Protein AF-A0A969LQ15-F1 (afdb_monomer_lite)

pLDDT: mean 77.77, std 20.28, range [28.47, 97.69]

Foldseek 3Di:
DPDDDDDDDDDDDDQFDQFDALVRVCVVVVHDSVVSVVVVVVCVVVVFQWDFDDDDSTHIGGDSPDDDDDDDDDPVRVVVVVVVVVVVVVVVVVVVVVD

Sequence (99 aa):
MVARPAPGGAQGAAQGAEHVTAAELAAALGVSMRTLNRDLELLRDGGVPIESDRGRGGGLRLQRNWALGRLHLSPAEAIDLLLSIAIAERMNSAAAACQ

Structure (mmCIF, N/CA/C/O backbone):
data_AF-A0A969LQ15-F1
#
_entry.id   AF-A0A969LQ15-F1
#
loop_
_atom_site.group_PDB
_atom_site.id
_atom_site.type_symbol
_atom_site.label_atom_id
_atom_site.label_alt_id
_atom_site.label_comp_id
_atom_site.label_asym_id
_atom_site.label_entity_id
_atom_site.label_seq_id
_atom_site.pdbx_PDB_ins_code
_atom_site.Cartn_x
_atom_site.Cartn_y
_atom_site.Cartn_z
_atom_site.occupancy
_atom_site.B_iso_or_equiv
_atom_site.auth_seq_id
_atom_site.auth_comp_id
_atom_site.auth_asym_id
_atom_site.auth_atom_id
_atom_site.pdbx_PDB_model_num
ATOM 1 N N . MET A 1 1 ? -14.380 9.556 24.514 1.00 33.28 1 MET A N 1
ATOM 2 C CA . MET A 1 1 ? -13.758 8.443 25.261 1.00 33.28 1 MET A CA 1
ATOM 3 C C . MET A 1 1 ? -13.675 7.243 24.326 1.00 33.28 1 MET A C 1
ATOM 5 O O . MET A 1 1 ? -14.582 6.426 24.302 1.00 33.28 1 MET A O 1
ATOM 9 N N . VAL A 1 2 ? -12.659 7.204 23.457 1.00 41.06 2 VAL A N 1
ATOM 10 C CA . VAL A 1 2 ? -12.405 6.033 22.603 1.00 41.06 2 VAL A CA 1
ATOM 11 C C . VAL A 1 2 ? -11.595 5.067 23.457 1.00 41.06 2 VAL A C 1
ATOM 13 O O . VAL A 1 2 ? -10.540 5.441 23.965 1.00 41.06 2 VAL A O 1
ATOM 16 N N . ALA A 1 3 ? -12.142 3.880 23.707 1.00 39.22 3 ALA A N 1
ATOM 17 C CA . ALA A 1 3 ? -11.469 2.853 24.487 1.00 39.22 3 ALA A CA 1
ATOM 18 C C . ALA A 1 3 ? -10.108 2.535 23.850 1.00 39.22 3 ALA A C 1
ATOM 20 O O . ALA A 1 3 ? -10.025 2.292 22.647 1.00 39.22 3 ALA A O 1
ATOM 21 N N . ARG A 1 4 ? -9.043 2.560 24.656 1.00 39.09 4 ARG A N 1
ATOM 22 C CA . ARG A 1 4 ? -7.706 2.139 24.235 1.00 39.09 4 ARG A CA 1
ATOM 23 C C . ARG A 1 4 ? -7.752 0.615 24.025 1.00 39.09 4 ARG A C 1
ATOM 25 O O . ARG A 1 4 ? -8.076 -0.076 24.994 1.00 39.09 4 ARG A O 1
ATOM 32 N N . PRO A 1 5 ? -7.503 0.078 22.816 1.00 46.19 5 PRO A N 1
ATOM 33 C CA . PRO A 1 5 ? -7.436 -1.368 22.633 1.00 46.19 5 PRO A CA 1
ATOM 34 C C . PRO A 1 5 ? -6.260 -1.936 23.443 1.00 46.19 5 PRO A C 1
ATOM 36 O O . PRO A 1 5 ? -5.225 -1.286 23.609 1.00 46.19 5 PRO A O 1
ATOM 39 N N . ALA A 1 6 ? -6.468 -3.109 24.042 1.00 45.22 6 ALA A N 1
ATOM 40 C CA . ALA A 1 6 ? -5.464 -3.793 24.851 1.00 45.22 6 ALA A CA 1
ATOM 41 C C . ALA A 1 6 ? -4.379 -4.409 23.946 1.00 45.22 6 ALA A C 1
ATOM 43 O O . ALA A 1 6 ? -4.740 -4.972 22.912 1.00 45.22 6 ALA A O 1
ATOM 44 N N . PRO A 1 7 ? -3.087 -4.361 24.330 1.00 46.31 7 PRO A N 1
ATOM 45 C CA . PRO A 1 7 ? -2.024 -5.001 23.562 1.00 46.31 7 PRO A CA 1
ATOM 46 C C . PRO A 1 7 ? -2.225 -6.523 23.572 1.00 46.31 7 PRO A C 1
ATOM 48 O O . PRO A 1 7 ? -2.263 -7.148 24.635 1.00 46.31 7 PRO A O 1
ATOM 51 N N . GLY A 1 8 ? -2.395 -7.113 22.388 1.00 50.00 8 GLY A N 1
ATOM 52 C CA . GLY A 1 8 ? -2.468 -8.559 22.211 1.00 50.00 8 GLY A CA 1
ATOM 53 C C . GLY A 1 8 ? -1.100 -9.190 22.456 1.00 50.00 8 GLY A C 1
ATOM 54 O O . GLY A 1 8 ? -0.191 -9.028 21.653 1.00 50.00 8 GLY A O 1
ATOM 55 N N . GLY A 1 9 ? -0.943 -9.893 23.577 1.00 40.12 9 GLY A N 1
ATOM 56 C CA . GLY A 1 9 ? 0.250 -10.680 23.878 1.00 40.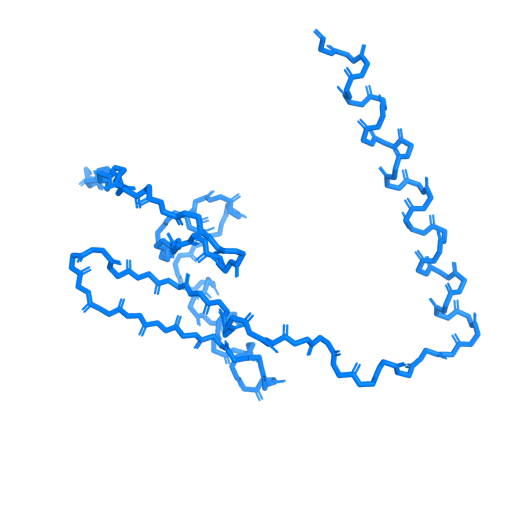12 9 GLY A CA 1
ATOM 57 C C . GLY A 1 9 ? 0.092 -12.149 23.480 1.00 40.12 9 GLY A C 1
ATOM 58 O O . GLY A 1 9 ? -0.877 -12.778 23.898 1.00 40.12 9 GLY A O 1
ATOM 59 N N . ALA A 1 10 ? 1.057 -12.664 22.706 1.00 46.22 10 ALA A N 1
ATOM 60 C CA . ALA A 1 10 ? 1.651 -14.021 22.722 1.00 46.22 10 ALA A CA 1
ATOM 61 C C . ALA A 1 10 ? 2.387 -14.239 21.378 1.00 46.22 10 ALA A C 1
ATOM 63 O O . ALA A 1 10 ? 1.757 -14.361 20.336 1.00 46.22 10 ALA A O 1
ATOM 64 N N . GLN A 1 11 ? 3.710 -14.059 21.310 1.00 45.59 11 GLN A N 1
ATOM 65 C CA . GLN A 1 11 ? 4.738 -15.098 21.514 1.00 45.59 11 GLN A CA 1
ATOM 66 C C . GLN A 1 11 ? 4.563 -16.349 20.636 1.00 45.59 11 GLN A C 1
ATOM 68 O O . GLN A 1 11 ? 3.720 -17.199 20.905 1.00 45.59 11 GLN A O 1
ATOM 73 N N . GLY A 1 12 ? 5.444 -16.497 19.642 1.00 28.47 12 GLY A N 1
ATOM 74 C CA . GLY A 1 12 ? 5.628 -17.739 18.890 1.00 28.47 12 GLY A CA 1
ATOM 75 C C . GLY A 1 12 ? 6.366 -17.507 17.574 1.00 28.47 12 GLY A C 1
ATOM 76 O O . GLY A 1 12 ? 5.828 -16.905 16.654 1.00 28.47 12 GLY A O 1
ATOM 77 N N . ALA A 1 13 ? 7.614 -17.961 17.499 1.00 38.16 13 ALA A N 1
ATOM 78 C CA . ALA A 1 13 ? 8.503 -17.829 16.352 1.00 38.16 13 ALA A CA 1
ATOM 79 C C . ALA A 1 13 ? 7.904 -18.376 15.040 1.00 38.16 13 ALA A C 1
ATOM 81 O O . ALA A 1 13 ? 7.599 -19.560 14.960 1.00 38.16 13 ALA A O 1
ATOM 82 N N . ALA A 1 14 ? 7.793 -17.526 14.014 1.00 34.53 14 ALA A N 1
ATOM 83 C CA . ALA A 1 14 ? 7.954 -17.835 12.586 1.00 34.53 14 ALA A CA 1
ATOM 84 C C . ALA A 1 14 ? 7.542 -16.601 11.773 1.00 34.53 14 ALA A C 1
ATOM 86 O O . ALA A 1 14 ? 6.434 -16.091 11.928 1.00 34.53 14 ALA A O 1
ATOM 87 N N . GLN A 1 15 ? 8.435 -16.136 10.904 1.00 42.25 15 GLN A N 1
ATOM 88 C CA . GLN A 1 15 ? 8.271 -14.983 10.016 1.00 42.25 15 GLN A CA 1
ATOM 89 C C . GLN A 1 15 ? 6.866 -14.960 9.378 1.00 42.25 15 GLN A C 1
ATOM 91 O O . GLN A 1 15 ? 6.500 -15.818 8.575 1.00 42.25 15 GLN A O 1
ATOM 96 N N . GLY A 1 16 ? 6.046 -14.006 9.808 1.00 39.88 16 GLY A N 1
ATOM 97 C CA . GLY A 1 16 ? 4.698 -13.770 9.310 1.00 39.88 16 GLY A CA 1
ATOM 98 C C . GLY A 1 16 ? 4.025 -12.719 10.176 1.00 39.88 16 GLY A C 1
ATOM 99 O O . GLY A 1 16 ? 3.945 -12.901 11.387 1.00 39.88 16 GLY A O 1
ATOM 100 N N . ALA A 1 17 ? 3.637 -11.617 9.536 1.00 51.88 17 ALA A N 1
ATOM 101 C CA . ALA A 1 17 ? 3.278 -10.345 10.151 1.00 51.88 17 ALA A CA 1
ATOM 102 C C . ALA A 1 17 ? 2.416 -10.485 11.416 1.00 51.88 17 ALA A C 1
ATOM 104 O O . ALA A 1 17 ? 1.378 -11.148 11.407 1.00 51.88 17 ALA A O 1
ATOM 105 N N . GLU A 1 18 ? 2.872 -9.826 12.479 1.00 65.75 18 GLU A N 1
ATOM 106 C CA . GLU A 1 18 ? 2.087 -9.520 13.670 1.00 65.75 18 GLU A CA 1
ATOM 107 C C . GLU A 1 18 ? 0.785 -8.827 13.236 1.00 65.75 18 GLU A C 1
ATOM 109 O O . GLU A 1 18 ? 0.802 -7.920 12.400 1.00 65.75 18 GLU A O 1
ATOM 114 N N . HIS A 1 19 ? -0.363 -9.308 13.715 1.00 72.62 19 HIS A N 1
ATOM 115 C CA . HIS A 1 19 ? -1.661 -8.751 13.340 1.00 72.62 19 HIS A CA 1
ATOM 116 C C . HIS A 1 19 ? -1.795 -7.336 13.900 1.00 72.62 19 HIS A C 1
ATOM 118 O O . HIS A 1 19 ? -1.652 -7.136 15.103 1.00 72.62 19 HIS A O 1
ATOM 124 N N . VAL A 1 20 ? -2.135 -6.371 13.045 1.00 86.19 20 VAL A N 1
ATOM 125 C CA . VAL A 1 20 ? -2.374 -4.980 13.459 1.00 86.19 20 VAL A CA 1
ATOM 126 C C . VAL A 1 20 ? -3.855 -4.669 13.318 1.00 86.19 20 VAL A C 1
ATOM 128 O O . VAL A 1 20 ? -4.467 -4.954 12.286 1.00 86.19 20 VAL A O 1
ATOM 131 N N . THR A 1 21 ? -4.477 -4.079 14.336 1.00 88.56 21 THR A N 1
ATOM 132 C CA . THR A 1 21 ? -5.878 -3.666 14.206 1.00 88.56 21 THR A CA 1
ATOM 133 C C . THR A 1 21 ? -5.997 -2.455 13.277 1.00 88.56 21 THR A C 1
ATOM 135 O O . THR A 1 21 ? -5.112 -1.604 13.205 1.00 88.56 21 THR A O 1
ATOM 138 N N . ALA A 1 22 ? -7.129 -2.314 12.584 1.00 87.88 22 ALA A N 1
ATOM 139 C CA . ALA A 1 22 ? -7.361 -1.148 11.727 1.00 87.88 22 ALA A CA 1
ATOM 140 C C . ALA A 1 22 ? -7.277 0.184 12.507 1.00 87.88 22 ALA A C 1
ATOM 142 O O . ALA A 1 22 ? -6.827 1.189 11.969 1.00 87.88 22 ALA A O 1
ATOM 143 N N . ALA A 1 23 ? -7.661 0.188 13.787 1.00 86.88 23 ALA A N 1
ATOM 144 C CA . ALA A 1 23 ? -7.561 1.370 14.640 1.00 86.88 23 ALA A CA 1
ATOM 145 C C . ALA A 1 23 ? -6.103 1.745 14.954 1.00 86.88 23 ALA A C 1
ATOM 147 O O . ALA A 1 23 ? -5.748 2.921 14.890 1.00 86.88 23 ALA A O 1
ATOM 148 N N . GLU A 1 24 ? -5.258 0.759 15.259 1.00 89.19 24 GLU A N 1
ATOM 149 C CA . GLU A 1 24 ? -3.824 0.977 15.487 1.00 89.19 24 GLU A CA 1
ATOM 150 C C . GLU A 1 24 ? -3.128 1.447 14.212 1.00 89.19 24 GLU A C 1
ATOM 152 O O . GLU A 1 24 ? -2.363 2.407 14.255 1.00 89.19 24 GLU A O 1
ATOM 157 N N . LEU A 1 25 ? -3.449 0.836 13.068 1.00 90.62 25 LEU A N 1
ATOM 158 C CA . LEU A 1 25 ? -2.880 1.227 11.782 1.00 90.62 25 LEU A CA 1
ATOM 159 C C . LEU A 1 25 ? -3.283 2.656 11.388 1.00 90.62 25 LEU A C 1
ATOM 161 O O . LEU A 1 25 ? -2.439 3.436 10.952 1.00 90.62 25 LEU A O 1
ATOM 165 N N . ALA A 1 26 ? -4.551 3.031 11.585 1.00 92.00 26 ALA A N 1
ATOM 166 C CA . ALA A 1 26 ? -5.023 4.391 11.326 1.00 92.00 26 ALA A CA 1
ATOM 167 C C . ALA A 1 26 ? -4.302 5.418 12.210 1.00 92.00 26 ALA A C 1
ATOM 169 O O . ALA A 1 26 ? -3.888 6.470 11.723 1.00 92.00 26 ALA A O 1
ATOM 170 N N . ALA A 1 27 ? -4.115 5.098 13.494 1.00 91.75 27 ALA A N 1
ATOM 171 C CA . ALA A 1 27 ? -3.392 5.952 14.428 1.00 91.75 27 ALA A CA 1
ATOM 172 C C . ALA A 1 27 ? -1.907 6.089 14.055 1.00 91.75 27 ALA A C 1
ATOM 174 O O . ALA A 1 27 ? -1.391 7.204 14.049 1.00 91.75 27 ALA A O 1
ATOM 175 N N . ALA A 1 28 ? -1.242 4.987 13.696 1.00 91.69 28 ALA A N 1
ATOM 176 C CA . ALA A 1 28 ? 0.165 4.980 13.297 1.00 91.69 28 ALA A CA 1
ATOM 177 C C . ALA A 1 28 ? 0.419 5.792 12.017 1.00 91.69 28 ALA A C 1
ATOM 179 O O . ALA A 1 28 ? 1.423 6.492 11.918 1.00 91.69 28 ALA A O 1
ATOM 180 N N . LEU A 1 29 ? -0.507 5.733 11.056 1.00 93.31 29 LEU A N 1
ATOM 181 C CA . LEU A 1 29 ? -0.434 6.491 9.804 1.00 93.31 29 LEU A CA 1
ATOM 182 C C . LEU A 1 29 ? -0.968 7.929 9.926 1.00 93.31 29 LEU A C 1
ATOM 184 O O . LEU A 1 29 ? -0.851 8.703 8.979 1.00 93.31 29 LEU A O 1
ATOM 188 N N . GLY A 1 30 ? -1.583 8.297 11.055 1.00 93.81 30 GLY A N 1
ATOM 189 C CA . GLY A 1 30 ? -2.185 9.619 11.248 1.00 93.81 30 GLY A CA 1
ATOM 190 C C . GLY A 1 30 ? -3.384 9.896 10.332 1.00 93.81 30 GLY A C 1
ATOM 191 O O . GLY A 1 30 ? -3.664 11.051 10.013 1.00 93.81 30 GLY A O 1
ATOM 192 N N . VAL A 1 31 ? -4.097 8.855 9.892 1.00 96.50 31 VAL A N 1
ATOM 193 C CA . VAL A 1 31 ? -5.239 8.969 8.970 1.00 96.50 31 VAL A CA 1
ATOM 194 C C . VAL A 1 31 ? -6.559 8.610 9.647 1.00 96.50 31 VAL A C 1
ATOM 196 O O . VAL A 1 31 ? -6.613 7.917 10.660 1.00 96.50 31 VAL A O 1
ATOM 199 N N . SER A 1 32 ? -7.671 9.066 9.067 1.00 95.81 32 SER A N 1
ATOM 200 C CA . SER A 1 32 ? -8.999 8.671 9.543 1.00 95.81 32 SER A CA 1
ATOM 201 C C . SER A 1 32 ? -9.306 7.206 9.211 1.00 95.81 32 SER A C 1
ATOM 203 O O . SER A 1 32 ? -8.857 6.687 8.189 1.00 95.81 32 SER A O 1
ATOM 205 N N . MET A 1 33 ? -10.183 6.568 9.994 1.00 94.25 33 MET A N 1
ATOM 206 C CA . MET A 1 33 ? -10.697 5.224 9.679 1.00 94.25 33 MET A CA 1
ATOM 207 C C . MET A 1 33 ? -11.369 5.151 8.298 1.00 94.25 33 MET A C 1
ATOM 209 O O . MET A 1 33 ? -11.296 4.126 7.629 1.00 94.25 33 MET A O 1
ATOM 213 N N . ARG A 1 34 ? -12.009 6.241 7.844 1.00 94.81 34 ARG A N 1
ATOM 214 C CA . ARG A 1 34 ? -12.611 6.326 6.503 1.00 94.81 34 ARG A CA 1
ATOM 215 C C . ARG A 1 34 ? -11.547 6.276 5.408 1.00 94.81 34 ARG A C 1
ATOM 217 O O . ARG A 1 34 ? -11.754 5.593 4.412 1.00 94.81 34 ARG A O 1
ATOM 224 N N . THR A 1 35 ? -10.450 7.009 5.595 1.00 96.50 35 THR A N 1
ATOM 225 C CA . THR A 1 35 ? -9.297 7.007 4.685 1.00 96.50 35 THR A CA 1
ATOM 226 C C . THR A 1 35 ? -8.679 5.621 4.649 1.00 96.50 35 THR A C 1
ATOM 228 O O . THR A 1 35 ? -8.598 5.037 3.578 1.00 96.50 35 THR A O 1
ATOM 231 N N . LEU A 1 36 ? -8.370 5.054 5.820 1.00 94.25 36 LEU A N 1
ATOM 232 C CA . LEU A 1 36 ? -7.771 3.728 5.904 1.00 94.25 36 LEU A CA 1
ATOM 233 C C . LEU A 1 36 ? -8.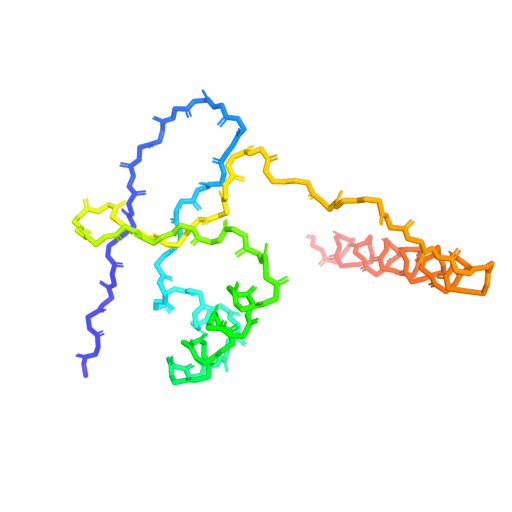636 2.671 5.210 1.00 94.25 36 LEU A C 1
ATOM 235 O O . LEU A 1 36 ? -8.134 1.935 4.374 1.00 94.25 36 LEU A O 1
ATOM 239 N N . ASN A 1 37 ? -9.935 2.610 5.510 1.00 93.25 37 ASN A N 1
ATOM 240 C CA . ASN A 1 37 ? -10.818 1.613 4.902 1.00 93.25 37 ASN A CA 1
ATOM 241 C C . ASN A 1 37 ? -10.932 1.783 3.382 1.00 93.25 37 ASN A C 1
ATOM 243 O O . ASN A 1 37 ? -10.935 0.788 2.666 1.00 93.25 37 ASN A O 1
ATOM 247 N N . ARG A 1 38 ? -10.997 3.027 2.885 1.00 95.12 38 ARG A N 1
ATOM 248 C CA . ARG A 1 38 ? -10.998 3.297 1.442 1.00 95.12 38 ARG A CA 1
ATOM 249 C C . ARG A 1 38 ? -9.697 2.827 0.795 1.00 95.12 38 ARG A C 1
ATOM 251 O O . ARG A 1 38 ? -9.739 2.205 -0.256 1.00 95.12 38 ARG A O 1
ATOM 258 N N . ASP A 1 39 ? -8.561 3.112 1.415 1.00 95.12 39 ASP A N 1
ATOM 259 C CA . ASP A 1 39 ? -7.258 2.767 0.856 1.00 95.12 39 ASP A CA 1
ATOM 260 C C . ASP A 1 39 ? -7.022 1.244 0.922 1.00 95.12 39 ASP A C 1
ATOM 262 O O . ASP A 1 39 ? -6.499 0.663 -0.022 1.00 95.12 39 ASP A O 1
ATOM 266 N N . LEU A 1 40 ? -7.503 0.563 1.971 1.00 93.56 40 LEU A N 1
ATOM 267 C CA . LEU A 1 40 ? -7.524 -0.904 2.048 1.00 93.56 40 LEU A CA 1
ATOM 268 C C . LEU A 1 40 ? -8.382 -1.533 0.942 1.00 93.56 40 LEU A C 1
ATOM 270 O O . LEU A 1 40 ? -7.989 -2.559 0.393 1.00 93.56 40 LEU A O 1
ATOM 274 N N . GLU A 1 41 ? -9.532 -0.942 0.610 1.00 94.31 41 GLU A N 1
ATOM 275 C CA . GLU A 1 41 ? -10.356 -1.378 -0.526 1.00 94.31 41 GLU A CA 1
ATOM 276 C C . GLU A 1 41 ? -9.575 -1.238 -1.839 1.00 94.31 41 GLU A C 1
ATOM 278 O O . GLU A 1 41 ? -9.432 -2.215 -2.565 1.00 94.31 41 GLU A O 1
ATOM 283 N N . LEU A 1 42 ? -8.961 -0.073 -2.083 1.00 95.81 42 LEU A N 1
ATOM 284 C CA . LEU A 1 42 ? -8.149 0.173 -3.282 1.00 95.81 42 LEU A CA 1
ATOM 285 C C . LEU A 1 42 ? -6.970 -0.799 -3.405 1.00 95.81 42 LEU A C 1
ATOM 287 O O . LEU A 1 42 ? -6.659 -1.263 -4.499 1.00 95.81 42 LEU A O 1
ATOM 291 N N . LEU A 1 43 ? -6.311 -1.125 -2.292 1.00 92.31 43 LEU A N 1
ATOM 292 C CA . LEU A 1 43 ? -5.222 -2.100 -2.277 1.00 92.31 43 LEU A CA 1
ATOM 293 C C . LEU A 1 43 ? -5.727 -3.510 -2.599 1.00 92.31 43 LEU A C 1
ATOM 295 O O . LEU A 1 43 ? -5.090 -4.223 -3.374 1.00 92.31 43 LEU A O 1
ATOM 299 N N . ARG A 1 44 ? -6.876 -3.907 -2.044 1.00 91.62 44 ARG A N 1
ATOM 300 C CA . ARG A 1 44 ? -7.508 -5.199 -2.352 1.00 91.62 44 ARG A CA 1
ATOM 301 C C . ARG A 1 44 ? -7.910 -5.281 -3.823 1.00 91.62 44 ARG A C 1
ATOM 303 O O . ARG A 1 44 ? -7.624 -6.291 -4.462 1.00 91.62 44 ARG A O 1
ATOM 310 N N . ASP A 1 45 ? -8.485 -4.212 -4.364 1.00 93.44 45 ASP A N 1
ATOM 311 C CA . ASP A 1 45 ? -8.837 -4.099 -5.783 1.00 93.44 45 ASP A CA 1
ATOM 312 C C . ASP A 1 45 ? -7.590 -4.140 -6.681 1.00 93.44 45 ASP A C 1
ATOM 314 O O . ASP A 1 45 ? -7.608 -4.732 -7.758 1.00 93.44 45 ASP A O 1
ATOM 318 N N . GLY A 1 46 ? -6.473 -3.582 -6.206 1.00 88.94 46 GLY A N 1
ATOM 319 C CA . GLY A 1 46 ? -5.154 -3.663 -6.838 1.00 88.94 46 GLY A CA 1
ATOM 320 C C . GLY A 1 46 ? -4.471 -5.032 -6.730 1.00 88.94 46 GLY A C 1
ATOM 321 O O . GLY A 1 46 ? -3.335 -5.181 -7.179 1.00 88.94 46 GLY A O 1
ATOM 322 N N . GLY A 1 47 ? -5.131 -6.033 -6.140 1.00 87.19 47 GLY A N 1
ATOM 323 C CA . GLY A 1 47 ? -4.620 -7.399 -6.026 1.00 87.19 47 GLY A CA 1
ATOM 324 C C . GLY A 1 47 ? -3.678 -7.633 -4.844 1.00 87.19 47 GLY A C 1
ATOM 325 O O . GLY A 1 47 ? -3.010 -8.666 -4.798 1.00 87.19 47 GLY A O 1
ATOM 326 N N . VAL A 1 48 ? -3.613 -6.710 -3.879 1.00 88.88 48 VAL A N 1
ATOM 327 C CA . VAL A 1 48 ? -2.853 -6.916 -2.641 1.00 88.88 48 VAL A CA 1
ATOM 328 C C . VAL A 1 48 ? -3.635 -7.877 -1.730 1.00 88.88 48 VAL A C 1
ATOM 330 O O . VAL A 1 48 ? -4.767 -7.571 -1.341 1.00 88.88 48 VAL A O 1
ATOM 333 N N . PRO A 1 49 ? -3.067 -9.037 -1.347 1.00 87.62 49 PRO A N 1
ATOM 334 C CA . PRO A 1 49 ? -3.769 -10.051 -0.569 1.00 87.62 49 PRO A CA 1
ATOM 335 C C . PRO A 1 49 ? -3.754 -9.704 0.925 1.00 87.62 49 PRO A C 1
ATOM 337 O O . PRO A 1 49 ? -2.973 -10.238 1.718 1.00 87.62 49 PRO A O 1
ATOM 340 N N . ILE A 1 50 ? -4.635 -8.777 1.298 1.00 89.94 50 ILE A N 1
ATOM 341 C CA . ILE A 1 50 ? -4.871 -8.366 2.682 1.00 89.94 50 ILE A CA 1
ATOM 342 C C . ILE A 1 50 ? -5.930 -9.288 3.299 1.00 89.94 50 ILE A C 1
ATOM 344 O O . ILE A 1 50 ? -7.084 -9.308 2.868 1.00 89.94 50 ILE A O 1
ATOM 348 N N . GLU A 1 51 ? -5.549 -10.029 4.334 1.00 86.94 51 GLU A N 1
ATOM 349 C CA . GLU A 1 51 ? -6.462 -10.792 5.181 1.00 86.94 51 GLU A CA 1
ATOM 350 C C . GLU A 1 51 ? -6.963 -9.909 6.329 1.00 86.94 51 GLU A C 1
ATOM 352 O O . GLU A 1 51 ? -6.197 -9.180 6.965 1.00 86.94 51 GLU A O 1
ATOM 357 N N . SER A 1 52 ? -8.259 -10.000 6.622 1.00 85.25 52 SER A N 1
ATOM 358 C CA . SER A 1 52 ? -8.876 -9.345 7.772 1.00 85.25 52 SER A CA 1
ATOM 359 C C . SER A 1 52 ? -9.654 -10.377 8.568 1.00 85.25 52 SER A C 1
ATOM 361 O O . SER A 1 52 ? -10.560 -11.016 8.033 1.00 85.25 52 SER A O 1
ATOM 363 N N . ASP A 1 53 ? -9.299 -10.532 9.840 1.00 80.06 53 ASP A N 1
ATOM 364 C CA . ASP A 1 53 ? -10.023 -11.402 10.763 1.00 80.06 53 ASP A CA 1
ATOM 365 C C . ASP A 1 53 ? -10.809 -10.568 11.781 1.00 80.06 53 ASP A C 1
ATOM 367 O O . ASP A 1 53 ? -10.301 -9.580 12.324 1.00 80.06 53 ASP A O 1
ATOM 371 N N . ARG A 1 54 ? -12.064 -10.952 12.032 1.00 67.00 54 ARG A N 1
ATOM 372 C CA . ARG A 1 54 ? -12.961 -10.27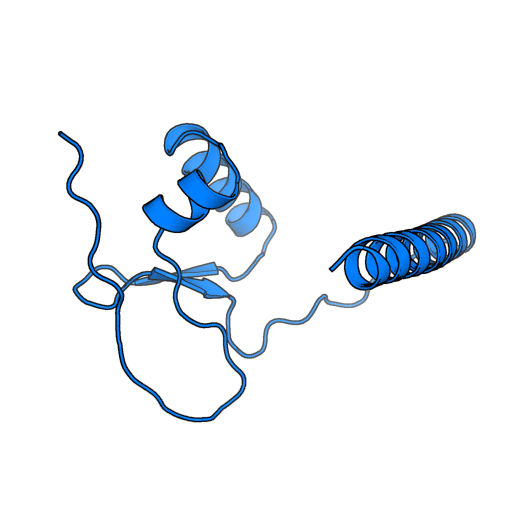2 12.974 1.00 67.00 54 ARG A CA 1
ATOM 373 C C . ARG A 1 54 ? -13.031 -11.086 14.263 1.00 67.00 54 ARG A C 1
ATOM 375 O O . ARG A 1 54 ? -13.549 -12.194 14.262 1.00 67.00 54 ARG A O 1
ATOM 382 N N . GLY A 1 55 ? -12.604 -10.514 15.387 1.00 61.41 55 GLY A N 1
ATOM 383 C CA . GLY A 1 55 ? -12.714 -11.170 16.694 1.00 61.41 55 GLY A CA 1
ATOM 384 C C . GLY A 1 55 ? -11.653 -10.720 17.694 1.00 61.41 55 GLY A C 1
ATOM 385 O O . GLY A 1 55 ? -10.852 -9.829 17.414 1.00 61.41 55 GLY A O 1
ATOM 386 N N . ARG A 1 56 ? -11.644 -11.340 18.881 1.00 52.44 56 ARG A N 1
ATOM 387 C CA . ARG A 1 56 ? -10.585 -11.138 19.885 1.00 52.44 56 ARG A CA 1
ATOM 388 C C . ARG A 1 56 ? -9.284 -11.760 19.362 1.00 52.44 56 ARG A C 1
ATOM 390 O O . ARG A 1 56 ? -9.241 -12.969 19.179 1.00 52.44 56 ARG A O 1
ATOM 397 N N . GLY A 1 57 ? -8.268 -10.932 19.108 1.00 56.72 57 GLY A N 1
ATOM 398 C CA . GLY A 1 57 ? -7.027 -11.332 18.423 1.00 56.72 57 GLY A CA 1
ATOM 399 C C . GLY A 1 57 ? -7.083 -11.216 16.892 1.00 56.72 57 GLY A C 1
ATOM 400 O O . GLY A 1 57 ? -6.149 -11.633 16.215 1.00 56.72 57 GLY A O 1
ATOM 401 N N . GLY A 1 58 ? -8.172 -10.667 16.342 1.00 66.88 58 GLY A N 1
ATOM 402 C CA . GLY A 1 58 ? -8.291 -10.357 14.919 1.00 66.88 58 GLY A CA 1
ATOM 403 C C . GLY A 1 58 ? -7.531 -9.087 14.531 1.00 66.88 58 GLY A C 1
ATOM 404 O O . GLY A 1 58 ? -7.180 -8.264 15.375 1.00 66.88 58 GLY A O 1
ATOM 405 N N . GLY A 1 59 ? -7.292 -8.912 13.236 1.00 84.62 59 GLY A N 1
ATOM 406 C CA . GLY A 1 59 ? -6.531 -7.786 12.709 1.00 84.62 59 GLY A CA 1
ATOM 407 C C . GLY A 1 59 ? -6.328 -7.885 11.205 1.00 84.62 59 GLY A C 1
ATOM 408 O O . GLY A 1 59 ? -6.795 -8.826 10.557 1.00 84.62 59 GLY A O 1
ATOM 409 N N . LEU A 1 60 ? -5.649 -6.884 10.663 1.00 87.38 60 LEU A N 1
ATOM 410 C CA . LEU A 1 60 ? -5.181 -6.840 9.289 1.00 87.38 60 LEU A CA 1
ATOM 411 C C . LEU A 1 60 ? -3.819 -7.531 9.216 1.00 87.38 60 LEU A C 1
ATOM 413 O O . LEU A 1 60 ? -2.939 -7.268 10.038 1.00 87.38 60 LEU A O 1
ATOM 417 N N . ARG A 1 61 ? -3.642 -8.395 8.217 1.00 86.06 61 ARG A N 1
ATOM 418 C CA . ARG A 1 61 ? -2.338 -8.959 7.855 1.00 86.06 61 ARG A CA 1
ATOM 419 C C . ARG A 1 61 ? -2.225 -9.114 6.345 1.00 86.06 61 ARG A C 1
ATOM 421 O O . ARG A 1 61 ? -3.227 -9.272 5.655 1.00 86.06 61 ARG A O 1
ATOM 428 N N . LEU A 1 62 ? -1.001 -9.127 5.839 1.00 86.50 62 LEU A N 1
ATOM 429 C CA . LEU A 1 62 ? -0.728 -9.623 4.492 1.00 86.50 62 LEU A CA 1
ATOM 430 C C . LEU A 1 62 ? -0.611 -11.149 4.521 1.00 86.50 62 LEU A C 1
ATOM 432 O O . LEU A 1 62 ? -0.178 -11.722 5.527 1.00 86.50 62 LEU A O 1
ATOM 436 N N . GLN A 1 63 ? -0.976 -11.809 3.420 1.00 84.56 63 GLN A N 1
ATOM 437 C CA . GLN A 1 63 ? -0.711 -13.240 3.262 1.00 84.56 63 GLN A CA 1
ATOM 438 C C . GLN A 1 63 ? 0.773 -13.546 3.500 1.00 84.56 63 GLN A C 1
ATOM 440 O O . GLN A 1 63 ? 1.658 -12.856 2.993 1.00 84.56 63 GLN A O 1
ATOM 445 N N . ARG A 1 64 ? 1.044 -14.600 4.283 1.00 73.31 64 ARG A N 1
ATOM 446 C CA . ARG A 1 64 ? 2.372 -14.938 4.841 1.00 73.31 64 ARG A CA 1
ATOM 447 C C . ARG A 1 64 ? 3.451 -15.223 3.779 1.00 73.31 64 ARG A C 1
ATOM 449 O O . ARG A 1 64 ? 4.627 -15.304 4.099 1.00 73.31 64 ARG A O 1
ATOM 456 N N . ASN A 1 65 ? 3.048 -15.369 2.525 1.00 73.75 65 ASN A N 1
ATOM 457 C CA . ASN A 1 65 ? 3.869 -15.681 1.360 1.00 73.75 65 ASN A CA 1
ATOM 458 C C . ASN A 1 65 ? 3.621 -14.714 0.190 1.00 73.75 65 ASN A C 1
ATOM 460 O O . ASN A 1 65 ? 3.981 -15.027 -0.946 1.00 73.75 65 ASN A O 1
ATOM 464 N N . TRP A 1 66 ? 2.993 -13.561 0.440 1.00 77.81 66 TRP A N 1
ATOM 465 C CA . TRP A 1 66 ? 2.866 -12.549 -0.595 1.00 77.81 66 TRP A CA 1
ATOM 466 C C . TRP A 1 66 ? 4.224 -11.907 -0.858 1.00 77.81 66 TRP A C 1
ATOM 468 O O . TRP A 1 66 ? 4.854 -11.346 0.038 1.00 77.81 66 TRP A O 1
ATOM 478 N N . ALA A 1 67 ? 4.658 -11.996 -2.107 1.00 74.19 67 ALA A N 1
ATOM 479 C CA . ALA A 1 67 ? 5.803 -11.275 -2.619 1.00 74.19 67 ALA A CA 1
ATOM 480 C C . ALA A 1 67 ? 5.319 -10.289 -3.679 1.00 74.19 67 ALA A C 1
ATOM 482 O O . ALA A 1 67 ? 4.342 -10.547 -4.390 1.00 74.19 67 ALA A O 1
ATOM 483 N N . LEU A 1 68 ? 6.048 -9.182 -3.822 1.00 74.50 68 LEU A N 1
ATOM 484 C CA . LEU A 1 68 ? 5.964 -8.392 -5.041 1.00 74.50 68 LEU A CA 1
ATOM 485 C C . LEU A 1 68 ? 6.240 -9.345 -6.211 1.00 74.50 68 LEU A C 1
ATOM 487 O O . LEU A 1 68 ? 7.214 -10.099 -6.184 1.00 74.50 68 LEU A O 1
ATOM 491 N N . GLY A 1 69 ? 5.331 -9.375 -7.189 1.00 76.19 69 GLY A N 1
ATOM 492 C CA . GLY A 1 69 ? 5.483 -10.206 -8.381 1.00 76.19 69 GLY A CA 1
ATOM 493 C C . GLY A 1 69 ? 6.695 -9.781 -9.219 1.00 76.19 69 GLY A C 1
ATOM 494 O O . GLY A 1 69 ? 7.604 -9.097 -8.754 1.00 76.19 69 GLY A O 1
ATOM 495 N N . ARG A 1 70 ? 6.715 -10.140 -10.508 1.00 81.62 70 ARG A N 1
ATOM 496 C CA . ARG A 1 70 ? 7.741 -9.594 -11.410 1.00 81.62 70 ARG A CA 1
ATOM 497 C C . ARG A 1 70 ? 7.581 -8.078 -11.520 1.00 81.62 70 ARG A C 1
ATOM 499 O O . ARG A 1 70 ? 6.632 -7.602 -12.137 1.00 81.62 70 ARG A O 1
ATOM 506 N N . LEU A 1 71 ? 8.526 -7.351 -10.936 1.00 84.94 71 LEU A N 1
ATOM 507 C CA . LEU A 1 71 ? 8.635 -5.909 -11.071 1.00 84.94 71 LEU A CA 1
ATOM 508 C C . LEU A 1 71 ? 9.390 -5.602 -12.367 1.00 84.94 71 LEU A C 1
ATOM 510 O O . LEU A 1 71 ? 10.557 -5.965 -12.512 1.00 84.94 71 LEU A O 1
ATOM 514 N N . HIS A 1 72 ? 8.718 -4.967 -13.321 1.00 89.94 72 HIS A N 1
ATOM 515 C CA . HIS A 1 72 ? 9.369 -4.437 -14.514 1.00 89.94 72 HIS A CA 1
ATOM 516 C C . HIS A 1 72 ? 9.720 -2.980 -14.253 1.00 89.94 72 HIS A C 1
ATOM 518 O O . HIS A 1 72 ? 8.830 -2.139 -14.190 1.00 89.94 72 HIS A O 1
ATOM 524 N N . LEU A 1 73 ? 11.010 -2.710 -14.086 1.00 93.56 73 LEU A N 1
ATOM 525 C CA . LEU A 1 73 ? 11.540 -1.358 -13.991 1.00 93.56 73 LEU A CA 1
ATOM 526 C C . LEU A 1 73 ? 12.247 -1.023 -15.297 1.00 93.56 73 LEU A C 1
ATOM 528 O O . LEU A 1 73 ? 13.038 -1.819 -15.811 1.00 93.56 73 LEU A O 1
ATOM 532 N N . SER A 1 74 ? 11.988 0.167 -15.820 1.00 96.31 74 SER A N 1
ATOM 533 C CA . SER A 1 74 ? 12.864 0.770 -16.813 1.00 96.31 74 SER A CA 1
ATOM 534 C C . SER A 1 74 ? 14.243 1.055 -16.197 1.00 96.31 74 SER A C 1
ATOM 536 O O . SER A 1 74 ? 14.377 1.165 -14.974 1.00 96.31 74 SER A O 1
ATOM 538 N N . PRO A 1 75 ? 15.294 1.222 -17.020 1.00 96.69 75 PRO A N 1
ATOM 539 C CA . PRO A 1 75 ? 16.613 1.593 -16.514 1.00 96.69 75 PRO A CA 1
ATOM 540 C C . PRO A 1 75 ? 16.601 2.871 -15.663 1.00 96.69 75 PRO A C 1
ATOM 542 O O . PRO A 1 75 ? 17.324 2.944 -14.675 1.00 96.69 75 PRO A O 1
ATOM 545 N N . ALA A 1 76 ? 15.762 3.852 -16.014 1.00 97.00 76 ALA A N 1
ATOM 546 C CA . ALA A 1 76 ? 15.616 5.089 -15.250 1.00 97.00 76 ALA A CA 1
ATOM 547 C C . ALA A 1 76 ? 14.975 4.836 -13.876 1.00 97.00 76 ALA A C 1
ATOM 549 O O . ALA A 1 76 ? 15.545 5.221 -12.862 1.00 97.00 76 ALA A O 1
ATOM 550 N N . GLU A 1 77 ? 13.864 4.096 -13.824 1.00 96.25 77 GLU A N 1
ATOM 551 C CA . GLU A 1 77 ? 13.189 3.768 -12.558 1.00 96.25 77 GLU A CA 1
ATOM 552 C C . GLU A 1 77 ? 14.072 2.924 -11.629 1.00 96.25 77 GLU A C 1
ATOM 554 O O . GLU A 1 77 ? 14.037 3.088 -10.411 1.00 96.25 77 GLU A O 1
ATOM 559 N N . ALA A 1 78 ? 14.894 2.033 -12.191 1.00 96.44 78 ALA A N 1
ATOM 560 C CA . ALA A 1 78 ? 15.858 1.263 -11.413 1.00 96.44 78 ALA A CA 1
ATOM 561 C C . ALA A 1 78 ? 16.919 2.168 -10.761 1.00 96.44 78 ALA A C 1
ATOM 563 O O . ALA A 1 78 ? 17.268 1.963 -9.598 1.00 96.44 78 ALA A O 1
ATOM 564 N N . ILE A 1 79 ? 17.409 3.182 -11.482 1.00 97.69 79 ILE A N 1
ATOM 565 C CA . ILE A 1 79 ? 18.358 4.169 -10.946 1.00 97.69 79 ILE A CA 1
ATOM 566 C C . ILE A 1 79 ? 17.692 5.025 -9.862 1.00 97.69 79 ILE A C 1
ATOM 568 O O . ILE A 1 79 ? 18.281 5.202 -8.795 1.00 97.69 79 ILE A O 1
ATOM 572 N N . ASP A 1 80 ? 16.469 5.502 -10.099 1.00 97.06 80 ASP A N 1
ATOM 573 C CA . ASP A 1 80 ? 15.712 6.302 -9.130 1.00 97.06 80 ASP A CA 1
ATOM 574 C C . ASP A 1 80 ? 15.487 5.531 -7.823 1.00 9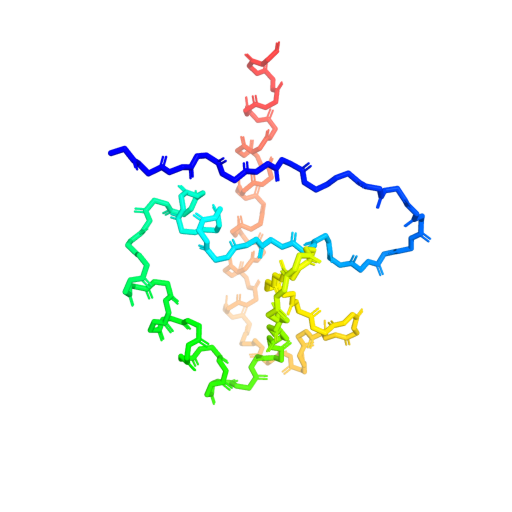7.06 80 ASP A C 1
ATOM 576 O O . ASP A 1 80 ? 15.701 6.065 -6.730 1.00 97.06 80 ASP A O 1
ATOM 580 N N . LEU A 1 81 ? 15.126 4.247 -7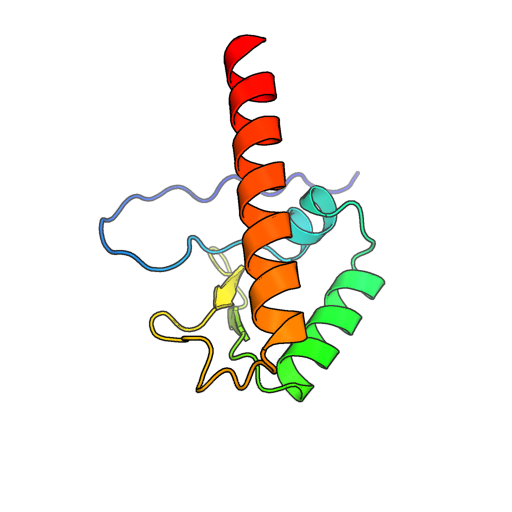.924 1.00 95.56 81 LEU A N 1
ATOM 581 C CA . LEU A 1 81 ? 14.953 3.368 -6.769 1.00 95.56 81 LEU A CA 1
ATOM 582 C C . LEU A 1 81 ? 16.265 3.185 -5.992 1.00 95.56 81 LEU A C 1
ATOM 584 O O . LEU A 1 81 ? 16.275 3.321 -4.768 1.00 95.56 81 LEU A O 1
ATOM 588 N N . LEU A 1 82 ? 17.375 2.910 -6.685 1.00 96.62 82 LEU A N 1
ATOM 589 C CA . LEU A 1 82 ? 18.690 2.749 -6.055 1.00 96.62 82 LEU A CA 1
ATOM 590 C C . LEU A 1 82 ? 19.136 4.026 -5.332 1.00 96.62 82 LEU A C 1
ATOM 592 O O . LEU A 1 82 ? 19.620 3.959 -4.201 1.00 96.62 82 LEU A O 1
ATOM 596 N N . LEU A 1 83 ? 18.941 5.190 -5.957 1.00 97.31 83 LEU A N 1
ATOM 597 C CA . LEU A 1 83 ? 19.267 6.481 -5.356 1.00 97.31 83 LEU A CA 1
ATOM 598 C C . LEU A 1 83 ? 18.401 6.754 -4.119 1.00 97.31 83 LEU A C 1
ATOM 600 O O . LEU A 1 83 ? 18.922 7.182 -3.089 1.00 97.31 83 LEU A O 1
ATOM 604 N N . SER A 1 84 ? 17.098 6.473 -4.204 1.00 96.69 84 SER A N 1
ATOM 605 C CA . SER A 1 84 ? 16.164 6.627 -3.086 1.00 96.69 84 SER A CA 1
ATOM 606 C C . SER A 1 84 ? 16.587 5.789 -1.875 1.00 96.69 84 SER A C 1
ATOM 608 O O . SER A 1 84 ? 16.652 6.316 -0.763 1.00 96.69 84 SER A O 1
ATOM 610 N N . ILE A 1 85 ? 16.961 4.523 -2.091 1.00 96.44 85 ILE A N 1
ATOM 611 C CA . ILE A 1 85 ? 17.438 3.627 -1.027 1.00 96.44 85 ILE A CA 1
ATOM 612 C C . ILE A 1 85 ? 18.737 4.156 -0.410 1.00 96.44 85 ILE A C 1
ATOM 614 O O . ILE A 1 85 ? 18.818 4.287 0.810 1.00 96.44 85 ILE A O 1
ATOM 618 N N . ALA A 1 86 ? 19.722 4.541 -1.227 1.00 95.81 86 ALA A N 1
ATOM 619 C CA . ALA A 1 86 ? 20.997 5.066 -0.733 1.00 95.81 86 ALA A CA 1
ATOM 620 C C . ALA A 1 86 ? 20.821 6.333 0.130 1.00 95.81 86 ALA A C 1
ATOM 622 O O . ALA A 1 86 ? 21.499 6.515 1.146 1.00 95.81 86 ALA A O 1
ATOM 623 N N . ILE A 1 87 ? 19.888 7.214 -0.249 1.00 95.75 87 ILE A N 1
ATOM 624 C CA . ILE A 1 87 ? 19.541 8.403 0.540 1.00 95.75 87 ILE A CA 1
ATOM 625 C C . ILE A 1 87 ? 18.827 8.001 1.838 1.00 95.75 87 ILE A C 1
ATOM 627 O O . ILE A 1 87 ? 19.177 8.508 2.907 1.00 95.75 87 ILE A O 1
ATOM 631 N N . ALA A 1 88 ? 17.862 7.082 1.772 1.00 94.06 88 ALA A N 1
ATOM 632 C CA . ALA A 1 88 ? 17.111 6.621 2.937 1.00 94.06 88 ALA A CA 1
ATOM 633 C C . ALA A 1 88 ? 18.016 5.953 3.989 1.00 94.06 88 ALA A C 1
ATOM 635 O O . ALA A 1 88 ? 17.893 6.245 5.180 1.00 94.06 88 ALA A O 1
ATOM 636 N N . GLU A 1 89 ? 18.982 5.129 3.572 1.00 92.75 89 GLU A N 1
ATOM 637 C CA . GLU A 1 89 ? 19.970 4.505 4.466 1.00 92.75 89 GLU A CA 1
ATOM 638 C C . GLU A 1 89 ? 20.834 5.545 5.190 1.00 92.75 89 GLU A C 1
ATOM 640 O O . GLU A 1 89 ? 21.090 5.438 6.397 1.00 92.75 89 GLU A O 1
ATOM 645 N N . ARG A 1 90 ? 21.244 6.596 4.471 1.00 91.75 90 ARG A N 1
ATOM 646 C CA . ARG A 1 90 ? 21.997 7.720 5.039 1.00 91.75 90 ARG A CA 1
ATOM 647 C C . ARG A 1 90 ? 21.175 8.456 6.099 1.00 91.75 90 ARG A C 1
ATOM 649 O O . ARG A 1 90 ? 21.702 8.774 7.164 1.00 91.75 90 ARG A O 1
ATOM 656 N N . MET A 1 91 ? 19.894 8.707 5.825 1.00 88.50 91 MET A N 1
ATOM 657 C CA . MET A 1 91 ? 18.979 9.355 6.769 1.00 88.50 91 MET A CA 1
ATOM 658 C C . MET A 1 91 ? 18.746 8.500 8.017 1.00 88.50 91 MET A C 1
ATOM 660 O O . MET A 1 91 ? 18.787 9.022 9.130 1.00 88.50 91 MET A O 1
ATOM 664 N N . ASN A 1 92 ? 18.559 7.188 7.852 1.00 81.31 92 ASN A N 1
ATOM 665 C CA . ASN A 1 92 ? 18.349 6.276 8.974 1.00 81.31 92 ASN A CA 1
ATOM 666 C C . ASN A 1 92 ? 19.593 6.179 9.872 1.00 81.31 92 ASN A C 1
ATOM 668 O O . ASN A 1 92 ? 19.483 6.182 11.095 1.00 81.31 92 ASN A O 1
ATOM 672 N N . SER A 1 93 ? 20.785 6.176 9.271 1.00 74.44 93 SER A N 1
ATOM 673 C CA . SER A 1 93 ? 22.055 6.193 10.008 1.00 74.44 93 SER A CA 1
ATOM 674 C C . SER A 1 93 ? 22.250 7.498 10.788 1.00 74.44 93 SER A C 1
ATOM 676 O O . SER A 1 93 ? 22.720 7.480 11.923 1.00 74.44 93 SER A O 1
ATOM 678 N N . ALA A 1 94 ? 21.848 8.636 10.212 1.00 68.62 94 ALA A N 1
ATOM 679 C CA . ALA A 1 94 ? 21.879 9.927 10.899 1.00 68.62 94 ALA A CA 1
ATOM 680 C C . ALA A 1 94 ? 20.880 9.995 12.069 1.00 68.62 94 ALA A C 1
ATOM 682 O O . ALA A 1 94 ? 21.200 10.558 13.113 1.00 68.62 94 ALA A O 1
ATOM 683 N N . ALA A 1 95 ? 19.696 9.392 11.923 1.00 59.62 95 ALA A N 1
ATOM 684 C CA . ALA A 1 95 ? 18.712 9.291 12.999 1.00 59.62 95 ALA A CA 1
ATOM 685 C C . ALA A 1 95 ? 19.178 8.364 14.139 1.00 59.62 95 ALA A C 1
ATOM 687 O O . ALA A 1 95 ? 18.954 8.680 15.305 1.00 59.62 95 ALA A O 1
ATOM 688 N N . ALA A 1 96 ? 19.864 7.262 13.815 1.00 58.25 96 ALA A N 1
ATOM 689 C CA . ALA A 1 96 ? 20.437 6.340 14.797 1.00 58.25 96 ALA A CA 1
ATOM 690 C C . ALA A 1 96 ? 21.637 6.937 15.556 1.00 58.25 96 ALA A C 1
ATOM 692 O O . ALA A 1 96 ? 21.829 6.621 16.722 1.00 58.25 96 ALA A O 1
ATOM 693 N N . ALA A 1 97 ? 22.424 7.816 14.926 1.00 56.84 97 ALA A N 1
ATOM 694 C CA . ALA A 1 97 ? 23.559 8.489 15.567 1.00 56.8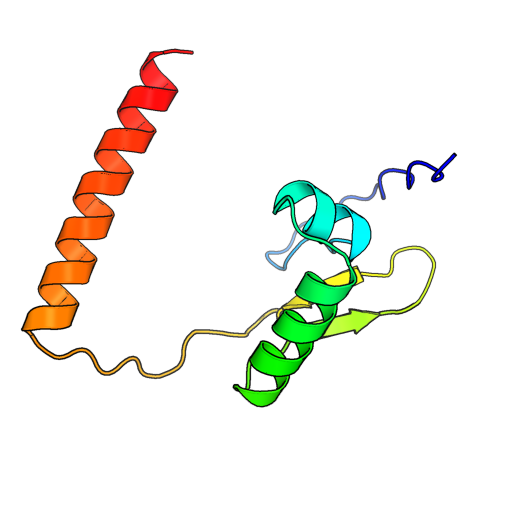4 97 ALA A CA 1
ATOM 695 C C . ALA A 1 97 ? 23.155 9.618 16.538 1.00 56.84 97 ALA A C 1
ATOM 697 O O . ALA A 1 97 ? 23.999 10.112 17.281 1.00 56.84 97 ALA A O 1
ATOM 698 N N . CYS A 1 98 ? 21.892 10.059 16.509 1.00 51.88 98 CYS A N 1
ATOM 699 C CA . CYS A 1 98 ? 21.369 11.085 17.415 1.00 51.88 98 CYS A CA 1
ATOM 700 C C . CYS A 1 98 ? 20.696 10.498 18.677 1.00 51.88 98 CYS A C 1
ATOM 702 O O . CYS A 1 98 ? 20.179 11.268 19.491 1.00 51.88 98 CYS A O 1
ATOM 704 N N . GLN A 1 99 ? 20.667 9.167 18.819 1.00 47.16 99 GLN A N 1
ATOM 705 C CA . GLN A 1 99 ? 20.197 8.444 20.009 1.00 47.16 99 GLN A CA 1
ATOM 706 C C . GLN A 1 99 ? 21.381 8.006 20.871 1.00 47.16 99 GLN A C 1
ATOM 708 O O . GLN A 1 99 ? 21.219 8.024 22.110 1.00 47.16 99 GLN A O 1
#

Secondary structure (DSSP, 8-state):
-PPPPPP------SSS---B-HHHHHHHHT--HHHHHHHHHHHHHTT--EEE--STT--EEE-TT---------HHHHHHHHHHHHHHHHHHHHHHTT-

Radius of gyration: 17.55 Å; chains: 1; bounding box: 37×29×42 Å